Protein AF-A0A950XC77-F1 (afdb_monomer)

Foldseek 3Di:
DVVVVVVVVLVVCLVVVPALQPPQQCCCCVVVVDDSVVSNVVSVVSVVVSVVVCVVVCVVVVVDDVVVVVVCCVCVVVVVVVVVVVLVVQVVPDPVSNVVVVVVVVVVVVVVVVVVVPPPDDDDDDPDPPPPD

Radius of gyration: 19.89 Å; Cα contacts (8 Å, |Δi|>4): 44; chains: 1; bounding box: 35×47×66 Å

Mean predicted aligned error: 11.1 Å

Structure (mmCIF, N/CA/C/O backbone):
data_AF-A0A950XC77-F1
#
_entry.id   AF-A0A950XC77-F1
#
loop_
_atom_site.group_PDB
_atom_site.id
_atom_site.type_symbol
_atom_site.label_atom_id
_atom_site.label_alt_id
_atom_site.label_comp_id
_atom_site.label_asym_id
_atom_site.label_entity_id
_atom_site.label_seq_id
_atom_site.pdbx_PDB_ins_code
_atom_site.Cartn_x
_atom_site.Cartn_y
_atom_site.Cartn_z
_atom_site.occupancy
_atom_site.B_iso_or_equiv
_atom_site.auth_seq_id
_atom_site.auth_comp_id
_atom_site.auth_asym_id
_atom_site.auth_atom_id
_atom_site.pdbx_PDB_model_num
ATOM 1 N N . MET A 1 1 ? 4.341 -30.311 -2.757 1.00 67.75 1 MET A N 1
ATOM 2 C CA . MET A 1 1 ? 3.051 -29.835 -3.313 1.00 67.75 1 MET A CA 1
ATOM 3 C C . MET A 1 1 ? 2.793 -28.363 -3.003 1.00 67.75 1 MET A C 1
ATOM 5 O O . MET A 1 1 ? 2.366 -27.637 -3.888 1.00 67.75 1 MET A O 1
ATOM 9 N N . GLU A 1 2 ? 3.107 -27.900 -1.793 1.00 75.00 2 GLU A N 1
ATOM 10 C CA . GLU A 1 2 ? 2.819 -26.531 -1.329 1.00 75.00 2 GLU A CA 1
ATOM 11 C C . GLU A 1 2 ? 3.502 -25.423 -2.147 1.00 75.00 2 GLU A C 1
ATOM 13 O O . GLU A 1 2 ? 2.882 -24.408 -2.449 1.00 75.00 2 GLU A O 1
ATOM 18 N N . VAL A 1 3 ? 4.740 -25.652 -2.602 1.00 80.19 3 VAL A N 1
ATOM 19 C CA . VAL A 1 3 ? 5.482 -24.702 -3.455 1.00 80.19 3 VAL A CA 1
ATOM 20 C C . VAL A 1 3 ? 4.787 -24.479 -4.804 1.00 80.19 3 VAL A C 1
ATOM 22 O O . VAL A 1 3 ? 4.748 -23.356 -5.300 1.00 80.19 3 VAL A O 1
ATOM 25 N N . LEU A 1 4 ? 4.189 -25.526 -5.382 1.00 84.56 4 LEU A N 1
ATOM 26 C CA . LEU A 1 4 ? 3.485 -25.440 -6.665 1.00 84.56 4 LEU A CA 1
ATOM 27 C C . LEU A 1 4 ? 2.175 -24.649 -6.527 1.00 84.56 4 LEU A C 1
ATOM 29 O O . LEU A 1 4 ? 1.848 -23.831 -7.385 1.00 84.56 4 LEU A O 1
ATOM 33 N N . LEU A 1 5 ? 1.462 -24.852 -5.415 1.00 77.88 5 LEU A N 1
ATOM 34 C CA . LEU A 1 5 ? 0.248 -24.105 -5.088 1.00 77.88 5 LEU A CA 1
ATOM 35 C C . LEU A 1 5 ? 0.568 -22.625 -4.832 1.00 77.88 5 LEU A C 1
ATOM 37 O O . LEU A 1 5 ? -0.083 -21.741 -5.387 1.00 77.88 5 LEU A O 1
ATOM 41 N N . GLY A 1 6 ? 1.619 -22.355 -4.050 1.00 75.50 6 GLY A N 1
ATOM 42 C CA . GLY A 1 6 ? 2.107 -21.002 -3.786 1.00 75.50 6 GLY A CA 1
ATOM 43 C C . GLY A 1 6 ? 2.536 -20.278 -5.063 1.00 75.50 6 GLY A C 1
ATOM 44 O O . GLY A 1 6 ? 2.223 -19.101 -5.238 1.00 75.50 6 GLY A O 1
ATOM 45 N N . PHE A 1 7 ? 3.167 -20.994 -5.996 1.00 80.50 7 PHE A N 1
ATOM 46 C CA . PHE A 1 7 ? 3.520 -20.465 -7.310 1.00 80.50 7 PHE A CA 1
ATOM 47 C C . PHE A 1 7 ? 2.282 -20.123 -8.152 1.00 80.50 7 PHE A C 1
ATOM 49 O O . PHE A 1 7 ? 2.191 -19.016 -8.678 1.00 80.50 7 PHE A O 1
ATOM 56 N N . ALA A 1 8 ? 1.296 -21.022 -8.239 1.00 78.06 8 ALA A N 1
ATOM 57 C CA . ALA A 1 8 ? 0.068 -20.784 -9.003 1.00 78.06 8 ALA A CA 1
ATOM 58 C C . ALA A 1 8 ? -0.718 -19.568 -8.479 1.00 78.06 8 ALA A C 1
ATOM 60 O O . ALA A 1 8 ? -1.176 -18.726 -9.255 1.00 78.06 8 ALA A O 1
ATOM 61 N N . ILE A 1 9 ? -0.810 -19.433 -7.155 1.00 72.25 9 ILE A N 1
ATOM 62 C CA . ILE A 1 9 ? -1.450 -18.294 -6.492 1.00 72.25 9 ILE A CA 1
ATOM 63 C C . ILE A 1 9 ? -0.667 -16.999 -6.757 1.00 72.25 9 ILE A C 1
ATOM 65 O O . ILE A 1 9 ? -1.261 -15.977 -7.104 1.00 72.25 9 ILE A O 1
ATOM 69 N N . ALA A 1 10 ? 0.665 -17.034 -6.654 1.00 73.19 10 ALA A N 1
ATOM 70 C CA . ALA A 1 10 ? 1.516 -15.881 -6.941 1.00 73.19 10 ALA A CA 1
ATOM 71 C C . ALA A 1 10 ? 1.368 -15.402 -8.393 1.00 73.19 10 ALA A C 1
ATOM 73 O O . ALA A 1 10 ? 1.271 -14.196 -8.636 1.00 73.19 10 ALA A O 1
ATOM 74 N N . VAL A 1 11 ? 1.294 -16.328 -9.352 1.00 77.75 11 VAL A N 1
ATOM 75 C CA . VAL A 1 11 ? 1.056 -16.014 -10.766 1.00 77.75 11 VAL A CA 1
ATOM 76 C C . VAL A 1 11 ? -0.324 -15.386 -10.957 1.00 77.75 11 VAL A C 1
ATOM 78 O O . VAL A 1 11 ? -0.416 -14.338 -11.588 1.00 77.75 11 VAL A O 1
ATOM 81 N N . ALA A 1 12 ? -1.379 -15.948 -10.362 1.00 75.31 12 ALA A N 1
ATOM 82 C CA . ALA A 1 12 ? -2.737 -15.409 -10.473 1.00 75.31 12 ALA A CA 1
ATOM 83 C C . ALA A 1 12 ? -2.857 -13.975 -9.916 1.00 75.31 12 ALA A C 1
ATOM 85 O O . ALA A 1 12 ? -3.449 -13.094 -10.545 1.00 75.31 12 ALA A O 1
ATOM 86 N N . ILE A 1 13 ? -2.239 -13.702 -8.764 1.00 71.06 13 ILE A N 1
ATOM 87 C CA . ILE A 1 13 ? -2.216 -12.361 -8.156 1.00 71.06 13 ILE A CA 1
ATOM 88 C C . ILE A 1 13 ? -1.394 -11.382 -9.010 1.00 71.06 13 ILE A C 1
ATOM 90 O O . ILE A 1 13 ? -1.777 -10.224 -9.185 1.00 71.06 13 ILE A O 1
ATOM 94 N N . SER A 1 14 ? -0.274 -11.843 -9.572 1.00 69.06 14 SER A N 1
ATOM 95 C CA . SER A 1 14 ? 0.587 -11.019 -10.429 1.00 69.06 14 SER A CA 1
ATOM 96 C C . SER A 1 14 ? -0.099 -10.663 -11.748 1.00 69.06 14 SER A C 1
ATOM 98 O O . SER A 1 14 ? -0.019 -9.518 -12.186 1.00 69.06 14 SER A O 1
ATOM 100 N N . LEU A 1 15 ? -0.815 -11.615 -12.353 1.00 72.81 15 LEU A N 1
ATOM 101 C CA . LEU A 1 15 ? -1.512 -11.425 -13.625 1.00 72.81 15 LEU A CA 1
ATOM 102 C C . LEU A 1 15 ? -2.729 -10.501 -13.495 1.00 72.81 15 LEU A C 1
ATOM 104 O O . LEU A 1 15 ? -3.004 -9.709 -14.390 1.00 72.81 15 LEU A O 1
ATOM 108 N N . THR A 1 16 ? -3.458 -10.593 -12.379 1.00 74.50 16 THR A N 1
ATOM 109 C CA . THR A 1 16 ? -4.636 -9.748 -12.133 1.00 74.50 16 THR A CA 1
ATOM 110 C C . THR A 1 16 ? -4.255 -8.301 -11.844 1.00 74.50 16 THR A C 1
ATOM 112 O O . THR A 1 16 ? -5.047 -7.401 -12.103 1.00 74.50 16 THR A O 1
ATOM 115 N N . GLY A 1 17 ? -3.071 -8.042 -11.278 1.00 64.06 17 GLY A N 1
ATOM 116 C CA . GLY A 1 17 ? -2.645 -6.693 -10.888 1.00 64.06 17 GLY A CA 1
ATOM 117 C C . GLY A 1 17 ? -3.502 -6.062 -9.775 1.00 64.06 17 GLY A C 1
ATOM 118 O O . GLY A 1 17 ? -3.153 -4.999 -9.252 1.00 64.06 17 GLY A O 1
ATOM 119 N N . VAL A 1 18 ? -4.583 -6.732 -9.355 1.00 64.25 18 VAL A N 1
ATOM 120 C CA . VAL A 1 18 ? -5.497 -6.356 -8.274 1.00 64.25 18 VAL A CA 1
ATOM 121 C C . VAL A 1 18 ? -4.882 -6.799 -6.944 1.00 64.25 18 VAL A C 1
ATOM 123 O O . VAL A 1 18 ? -5.301 -7.746 -6.291 1.00 64.25 18 VAL A O 1
ATOM 126 N N . GLY A 1 19 ? -3.839 -6.070 -6.554 1.00 61.72 19 GLY A N 1
ATOM 127 C CA . GLY A 1 19 ? -3.518 -5.820 -5.156 1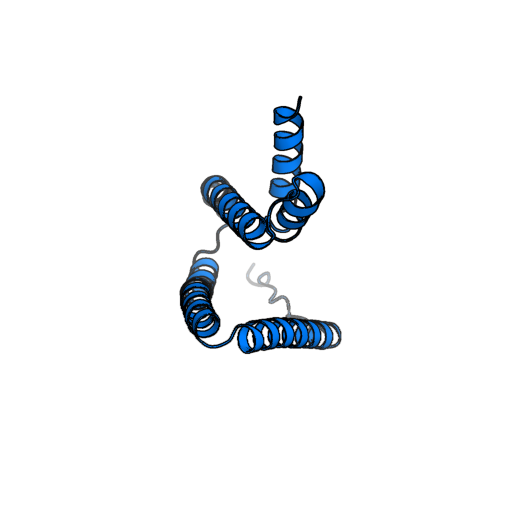.00 61.72 19 GLY A CA 1
ATOM 128 C C . GLY A 1 19 ? -2.928 -6.986 -4.368 1.00 61.72 19 GLY A C 1
ATOM 129 O O . GLY A 1 19 ? -3.630 -7.712 -3.666 1.00 61.72 19 GLY A O 1
ATOM 130 N N . ALA A 1 20 ? -1.598 -6.977 -4.283 1.00 61.47 20 ALA A N 1
ATOM 131 C CA . ALA A 1 20 ? -0.833 -7.672 -3.252 1.00 61.47 20 ALA A CA 1
ATOM 132 C C . ALA A 1 20 ? -1.282 -7.363 -1.805 1.00 61.47 20 ALA A C 1
ATOM 134 O O . ALA A 1 20 ? -0.830 -8.032 -0.899 1.00 61.47 20 ALA A O 1
ATOM 135 N N . GLY A 1 21 ? -2.144 -6.365 -1.565 1.00 65.19 21 GLY A N 1
ATOM 136 C CA . GLY A 1 21 ? -2.721 -6.072 -0.247 1.00 65.19 21 GLY A CA 1
ATOM 137 C C . GLY A 1 21 ? -4.189 -6.485 -0.077 1.00 65.19 21 GLY A C 1
ATOM 138 O O . GLY A 1 21 ? -4.605 -6.736 1.047 1.00 65.19 21 GLY A O 1
ATOM 139 N N . SER A 1 22 ? -4.982 -6.582 -1.149 1.00 70.56 22 SER A N 1
ATOM 140 C CA . SER A 1 22 ? -6.415 -6.914 -1.062 1.00 70.56 22 SER A CA 1
ATOM 141 C C . SER A 1 22 ? -6.685 -8.412 -1.148 1.00 70.56 22 SER A C 1
ATOM 143 O O . SER A 1 22 ? -7.599 -8.888 -0.491 1.00 70.56 22 SER A O 1
ATOM 145 N N . MET A 1 23 ? -5.898 -9.147 -1.942 1.00 72.19 23 MET A N 1
ATOM 146 C CA . MET A 1 23 ? -6.042 -10.600 -2.115 1.00 72.19 23 MET A CA 1
ATOM 147 C C . MET A 1 23 ? -5.047 -11.382 -1.248 1.00 72.19 23 MET A C 1
ATOM 149 O O . MET A 1 23 ? -5.422 -12.347 -0.588 1.00 72.19 23 MET A O 1
ATOM 153 N N . THR A 1 24 ? -3.784 -10.948 -1.180 1.00 74.88 24 THR A N 1
ATOM 154 C CA . THR A 1 24 ? -2.734 -11.678 -0.442 1.00 74.88 24 THR A CA 1
ATOM 155 C C . THR A 1 24 ? -2.900 -11.583 1.077 1.00 74.88 24 THR A C 1
ATOM 157 O O . THR A 1 24 ? -2.646 -12.554 1.782 1.00 74.88 24 THR A O 1
ATOM 160 N N . THR A 1 25 ? -3.364 -10.442 1.596 1.00 78.81 25 THR A N 1
ATOM 161 C CA . THR A 1 25 ? -3.598 -10.244 3.036 1.00 78.81 25 THR A CA 1
ATOM 162 C C . THR A 1 25 ? -4.660 -11.191 3.609 1.00 78.81 25 THR A C 1
ATOM 164 O O . THR A 1 25 ? -4.345 -11.878 4.580 1.00 78.81 25 THR A O 1
ATOM 167 N N . PRO A 1 26 ? -5.889 -11.293 3.055 1.00 75.38 26 PRO A N 1
ATOM 168 C CA . PRO A 1 26 ? -6.865 -12.252 3.567 1.00 75.38 26 PRO A CA 1
ATOM 169 C C . PRO A 1 26 ? -6.395 -13.691 3.371 1.00 75.38 26 PRO A C 1
ATOM 171 O O . PRO A 1 26 ? -6.664 -14.514 4.232 1.00 75.38 26 PRO A O 1
ATOM 174 N N . LEU A 1 27 ? -5.631 -13.993 2.316 1.00 76.44 27 LEU A N 1
ATOM 175 C CA . LEU A 1 27 ? -5.048 -15.321 2.147 1.00 76.44 27 LEU A CA 1
ATOM 176 C C . LEU A 1 27 ? -4.083 -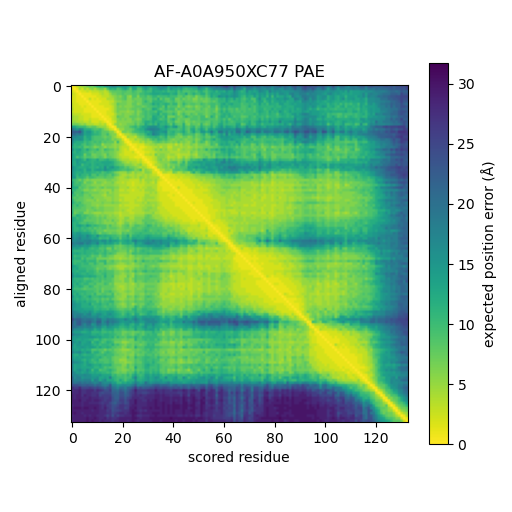15.669 3.296 1.00 76.44 27 LEU A C 1
ATOM 178 O O . LEU A 1 27 ? -4.200 -16.733 3.888 1.00 76.44 27 LEU A O 1
ATOM 182 N N . LEU A 1 28 ? -3.174 -14.761 3.663 1.00 73.38 28 LEU A N 1
ATOM 183 C CA . LEU A 1 28 ? -2.231 -14.960 4.773 1.00 73.38 28 LEU A CA 1
ATOM 184 C C . LEU A 1 28 ? -2.928 -15.043 6.139 1.00 73.38 28 LEU A C 1
ATOM 186 O O . LEU A 1 28 ? -2.540 -15.853 6.976 1.00 73.38 28 LEU A O 1
ATOM 190 N N . ILE A 1 29 ? -3.955 -14.225 6.370 1.00 78.00 29 ILE A N 1
ATOM 191 C CA . ILE A 1 29 ? -4.691 -14.227 7.641 1.00 78.00 29 ILE A CA 1
ATOM 192 C C . ILE A 1 29 ? -5.564 -15.483 7.759 1.00 78.00 29 ILE A C 1
ATOM 194 O O . ILE A 1 29 ? -5.538 -16.145 8.792 1.00 78.00 29 ILE A O 1
ATOM 198 N N . LEU A 1 30 ? -6.319 -15.828 6.710 1.00 74.56 30 LEU A N 1
ATOM 199 C CA . LEU A 1 30 ? -7.300 -16.917 6.743 1.00 74.56 30 LEU A CA 1
ATOM 200 C C . LEU A 1 30 ? -6.665 -18.304 6.585 1.00 74.56 30 LEU A C 1
ATOM 202 O O . LEU A 1 30 ? -7.154 -19.241 7.206 1.00 74.56 30 LEU A O 1
ATOM 206 N N . LEU A 1 31 ? -5.603 -18.457 5.779 1.00 67.69 31 LEU A N 1
ATOM 207 C CA . LEU A 1 31 ? -4.955 -19.763 5.579 1.00 67.69 31 LEU A CA 1
ATOM 208 C C . LEU A 1 31 ? -3.797 -20.016 6.549 1.00 67.69 31 LEU A C 1
ATOM 210 O O . LEU A 1 31 ? -3.600 -21.161 6.940 1.00 67.69 31 LEU A O 1
ATOM 214 N N . LEU A 1 32 ? -3.012 -18.992 6.915 1.00 66.25 32 LEU A N 1
AT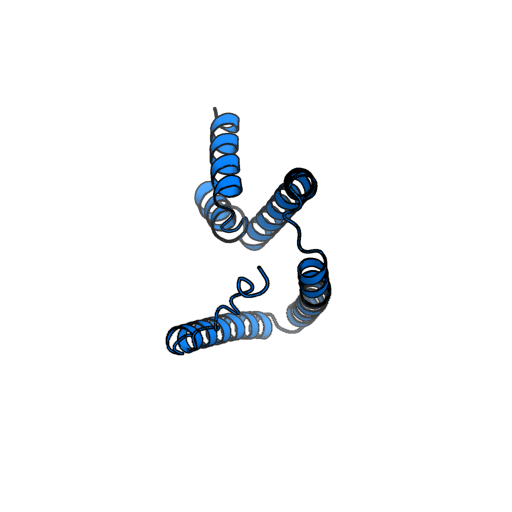OM 215 C CA . LEU A 1 32 ? -1.816 -19.176 7.754 1.00 66.25 32 LEU A CA 1
ATOM 216 C C . LEU A 1 32 ? -1.999 -18.709 9.210 1.00 66.25 32 LEU A C 1
ATOM 218 O O . LEU A 1 32 ? -1.093 -18.906 10.016 1.00 66.25 32 LEU A O 1
ATOM 222 N N . GLY A 1 33 ? -3.131 -18.092 9.572 1.00 70.81 33 GLY A N 1
ATOM 223 C CA . GLY A 1 33 ? -3.412 -17.676 10.956 1.00 70.81 33 GLY A CA 1
ATOM 224 C C . GLY A 1 33 ? -2.442 -16.625 11.515 1.00 70.81 33 GLY A C 1
ATOM 225 O O . GLY A 1 33 ? -2.313 -16.469 12.728 1.00 70.81 33 GLY A O 1
ATOM 226 N N . VAL A 1 34 ? -1.723 -15.916 10.642 1.00 73.94 34 VAL A N 1
ATOM 227 C CA . VAL A 1 34 ? -0.694 -14.940 11.024 1.00 73.94 34 VAL A CA 1
ATOM 228 C C . VAL A 1 34 ? -1.348 -13.649 11.517 1.00 73.94 34 VAL A C 1
ATOM 230 O O . VAL A 1 34 ? -2.388 -13.231 11.005 1.00 73.94 34 VAL A O 1
ATOM 233 N N . SER A 1 35 ? -0.714 -12.973 12.485 1.00 80.81 35 SER A N 1
ATOM 234 C CA . SER A 1 35 ? -1.214 -11.692 12.996 1.00 80.81 35 SER A CA 1
ATOM 235 C C . SER A 1 35 ? -1.456 -10.685 11.849 1.00 80.81 35 SER A C 1
ATOM 237 O O . SER A 1 35 ? -0.609 -10.571 10.952 1.00 80.81 35 SER A O 1
ATOM 239 N N . PRO A 1 36 ? -2.567 -9.918 11.857 1.00 77.12 36 PRO A N 1
ATOM 240 C CA . PRO A 1 36 ? -2.912 -9.016 10.755 1.00 77.12 36 PRO A CA 1
ATOM 241 C C . PRO A 1 36 ? -1.824 -7.987 10.435 1.00 77.12 36 PRO A C 1
ATOM 243 O O . PRO A 1 36 ? -1.597 -7.661 9.272 1.00 77.12 36 PRO A O 1
ATOM 246 N N . ALA A 1 37 ? -1.114 -7.505 11.459 1.00 78.50 37 ALA A N 1
ATOM 247 C CA . ALA A 1 37 ? -0.027 -6.547 11.287 1.00 78.50 37 ALA A CA 1
ATOM 248 C C . ALA A 1 37 ? 1.143 -7.148 10.489 1.00 78.50 37 ALA A C 1
ATOM 250 O O . ALA A 1 37 ? 1.640 -6.524 9.551 1.00 78.50 37 ALA A O 1
ATOM 251 N N . THR A 1 38 ? 1.553 -8.375 10.821 1.00 82.00 38 THR A N 1
ATOM 252 C CA . THR A 1 38 ? 2.618 -9.081 10.098 1.00 82.00 38 THR A CA 1
ATOM 253 C C . THR A 1 38 ? 2.161 -9.469 8.69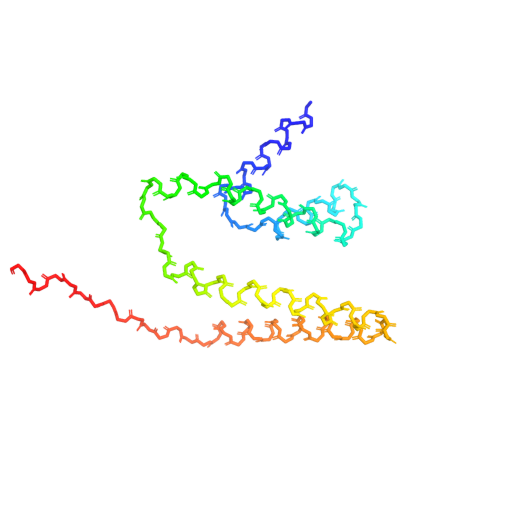3 1.00 82.00 38 THR A C 1
ATOM 255 O O . THR A 1 38 ? 2.900 -9.258 7.735 1.00 82.00 38 THR A O 1
ATOM 258 N N . ALA A 1 39 ? 0.926 -9.960 8.550 1.00 83.81 39 ALA A N 1
ATOM 259 C CA . ALA A 1 39 ? 0.373 -10.383 7.267 1.00 83.81 39 ALA A CA 1
ATOM 260 C C . ALA A 1 39 ? 0.341 -9.238 6.241 1.00 83.81 39 ALA A C 1
ATOM 262 O O . ALA A 1 39 ? 0.825 -9.406 5.122 1.00 83.81 39 ALA A O 1
ATOM 263 N N . VAL A 1 40 ? -0.159 -8.057 6.629 1.00 83.75 40 VAL A N 1
ATOM 264 C CA . VAL A 1 40 ? -0.185 -6.870 5.757 1.00 83.75 40 VAL A CA 1
ATOM 265 C C . VAL A 1 40 ? 1.234 -6.440 5.372 1.00 83.75 40 VAL A C 1
ATOM 267 O O . VAL A 1 40 ? 1.489 -6.154 4.203 1.00 83.75 40 VAL A O 1
ATOM 270 N N . GLY A 1 41 ? 2.172 -6.429 6.325 1.00 83.94 41 GLY A N 1
ATOM 271 C CA . GLY A 1 41 ? 3.568 -6.071 6.062 1.00 83.94 41 GLY A CA 1
ATOM 272 C C . GLY A 1 41 ? 4.225 -6.989 5.029 1.00 83.94 41 GLY A C 1
ATOM 273 O O . GLY A 1 41 ? 4.789 -6.515 4.042 1.00 83.94 41 GLY A O 1
ATOM 274 N N . THR A 1 42 ? 4.093 -8.305 5.200 1.00 84.62 42 THR A N 1
ATOM 275 C CA . THR A 1 42 ? 4.632 -9.298 4.259 1.00 84.62 42 THR A CA 1
ATOM 276 C C . THR A 1 42 ? 3.994 -9.174 2.877 1.00 84.62 42 THR A C 1
ATOM 278 O O . THR A 1 42 ? 4.696 -9.201 1.865 1.00 84.62 42 THR A O 1
ATOM 281 N N . ALA A 1 43 ? 2.676 -8.986 2.825 1.00 82.81 43 ALA A N 1
ATOM 282 C CA . ALA A 1 43 ? 1.917 -8.842 1.590 1.00 82.81 43 ALA A CA 1
ATOM 283 C C . ALA A 1 43 ? 2.360 -7.607 0.777 1.00 82.81 43 ALA A C 1
ATOM 285 O O . ALA A 1 43 ? 2.558 -7.684 -0.441 1.00 82.81 43 ALA A O 1
ATOM 286 N N . LEU A 1 44 ? 2.607 -6.481 1.456 1.00 84.56 44 LEU A N 1
ATOM 287 C CA . LEU A 1 44 ? 3.129 -5.259 0.840 1.00 84.56 44 LEU A CA 1
ATOM 288 C C . LEU A 1 44 ? 4.560 -5.432 0.321 1.00 84.56 44 LEU A C 1
ATOM 290 O O . LEU A 1 44 ? 4.830 -5.051 -0.819 1.00 84.56 44 LEU A O 1
ATOM 294 N N . THR A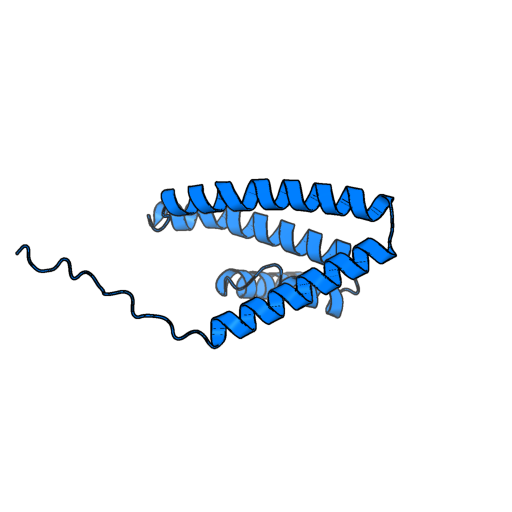 1 45 ? 5.455 -6.038 1.106 1.00 86.69 45 THR A N 1
ATOM 295 C CA . THR A 1 45 ? 6.843 -6.301 0.687 1.00 86.69 45 THR A CA 1
ATOM 296 C C . THR A 1 45 ? 6.889 -7.215 -0.532 1.00 86.69 45 THR A C 1
ATOM 298 O O . THR A 1 45 ? 7.542 -6.892 -1.524 1.00 86.69 45 THR A O 1
ATOM 301 N N . PHE A 1 46 ? 6.133 -8.315 -0.511 1.00 82.75 46 PHE A N 1
ATOM 302 C CA . PHE A 1 46 ? 6.005 -9.209 -1.659 1.00 82.75 46 PHE A CA 1
ATOM 303 C C . PHE A 1 46 ? 5.482 -8.458 -2.892 1.00 82.75 46 PHE A C 1
ATOM 305 O O . PHE A 1 46 ? 6.064 -8.523 -3.975 1.00 82.75 46 PHE A O 1
ATOM 312 N N . GLY A 1 47 ? 4.426 -7.662 -2.714 1.00 82.69 47 GLY A N 1
ATOM 313 C CA . GLY A 1 47 ? 3.860 -6.837 -3.774 1.00 82.69 47 GLY A CA 1
ATOM 314 C C . GLY A 1 47 ? 4.821 -5.802 -4.352 1.00 82.69 47 GLY A C 1
ATOM 315 O O . GLY A 1 47 ? 4.717 -5.486 -5.538 1.00 82.69 47 GLY A O 1
ATOM 316 N N . ALA A 1 48 ? 5.724 -5.258 -3.537 1.00 86.38 48 ALA A N 1
ATOM 317 C CA . ALA A 1 48 ? 6.764 -4.340 -3.980 1.00 86.38 48 ALA A CA 1
ATOM 318 C C . ALA A 1 48 ? 7.812 -5.069 -4.830 1.00 86.38 48 ALA A C 1
ATOM 320 O O . ALA A 1 48 ? 8.120 -4.607 -5.927 1.00 86.38 48 ALA A O 1
ATOM 321 N N . ILE A 1 49 ? 8.280 -6.239 -4.382 1.00 87.25 49 ILE A N 1
ATOM 322 C CA . ILE A 1 49 ? 9.243 -7.069 -5.123 1.00 87.25 49 ILE A CA 1
ATOM 323 C C . ILE A 1 49 ? 8.687 -7.441 -6.500 1.00 87.25 49 ILE A C 1
ATOM 325 O O . ILE A 1 49 ? 9.348 -7.209 -7.511 1.00 87.25 49 ILE A O 1
ATOM 329 N N . VAL A 1 50 ? 7.447 -7.940 -6.562 1.00 83.31 50 VAL A N 1
ATOM 330 C CA . VAL A 1 50 ? 6.793 -8.310 -7.829 1.00 83.31 50 VAL A CA 1
ATOM 331 C C . VAL A 1 50 ? 6.679 -7.109 -8.767 1.00 83.31 50 VAL A C 1
ATOM 333 O O . VAL A 1 50 ? 6.961 -7.224 -9.961 1.00 83.31 50 VAL A O 1
ATOM 336 N N . LYS A 1 51 ? 6.309 -5.932 -8.241 1.00 85.00 51 LYS A N 1
ATOM 337 C CA . LYS A 1 51 ? 6.233 -4.702 -9.042 1.00 85.00 51 LYS A CA 1
ATOM 338 C C . LYS A 1 51 ? 7.596 -4.320 -9.605 1.00 85.00 51 LYS A C 1
ATOM 340 O O . LYS A 1 51 ? 7.678 -4.090 -10.805 1.00 85.00 51 LYS A O 1
ATOM 345 N N . VAL A 1 52 ? 8.644 -4.297 -8.778 1.00 87.25 52 VAL A N 1
ATOM 346 C CA . VAL A 1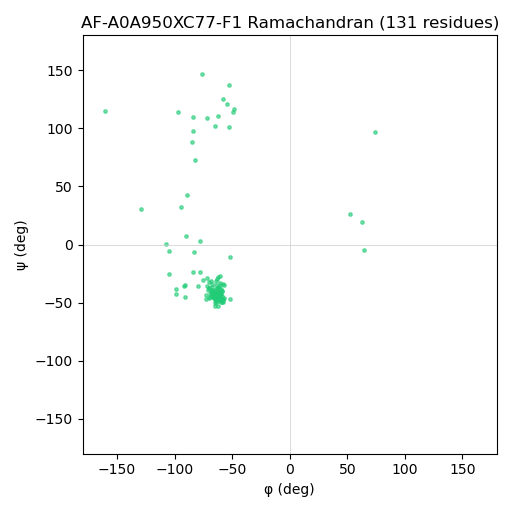 52 ? 10.016 -3.963 -9.202 1.00 87.25 52 VAL A CA 1
ATOM 347 C C . VAL A 1 52 ? 10.513 -4.943 -10.262 1.00 87.25 52 VAL A C 1
ATOM 349 O O . VAL A 1 52 ? 11.002 -4.505 -11.299 1.00 87.25 52 VAL A O 1
ATOM 352 N N . ALA A 1 53 ? 10.308 -6.247 -10.062 1.00 86.56 53 ALA A N 1
ATOM 353 C CA . ALA A 1 53 ? 10.670 -7.279 -11.034 1.00 86.56 53 ALA A CA 1
ATOM 354 C C . ALA A 1 53 ? 9.915 -7.137 -12.368 1.00 86.56 53 ALA A C 1
ATOM 356 O O . ALA A 1 53 ? 10.433 -7.512 -13.417 1.00 86.56 53 ALA A O 1
ATOM 357 N N . SER A 1 54 ? 8.709 -6.564 -12.344 1.00 81.25 54 SER A N 1
ATOM 358 C CA . SER A 1 54 ? 7.890 -6.354 -13.541 1.00 81.25 54 SER A CA 1
ATOM 359 C C . SER A 1 54 ? 8.251 -5.077 -14.312 1.00 81.25 54 SER A C 1
ATOM 361 O O . SER A 1 54 ? 8.008 -5.012 -15.517 1.00 81.25 54 SER A O 1
ATOM 363 N N . VAL A 1 55 ? 8.853 -4.064 -13.669 1.00 84.62 55 VAL A N 1
ATOM 364 C CA . VAL A 1 55 ? 9.211 -2.780 -14.314 1.00 84.62 55 VAL A CA 1
ATOM 365 C C . VAL A 1 55 ? 10.028 -2.955 -15.605 1.00 84.62 55 VAL A C 1
ATOM 367 O O . VAL A 1 55 ? 9.649 -2.333 -16.599 1.00 84.62 55 VAL A O 1
ATOM 370 N N . PRO A 1 56 ? 11.090 -3.788 -15.667 1.00 83.56 56 PRO A N 1
ATOM 371 C CA . PRO A 1 56 ? 11.896 -3.952 -16.878 1.00 83.56 56 PRO A CA 1
ATOM 372 C C . PRO A 1 56 ? 11.074 -4.429 -18.079 1.00 83.56 56 PRO A C 1
ATOM 374 O O . PRO A 1 56 ? 11.231 -3.910 -19.183 1.00 83.56 56 PRO A O 1
ATOM 377 N N . LEU A 1 57 ? 10.139 -5.361 -17.856 1.00 83.38 57 LEU A N 1
ATOM 378 C CA . LEU A 1 57 ? 9.263 -5.890 -18.901 1.00 83.38 57 LEU A CA 1
ATOM 379 C C . LEU A 1 57 ? 8.367 -4.792 -19.499 1.00 83.38 57 LEU A C 1
ATOM 381 O O . LEU A 1 57 ? 8.201 -4.719 -20.718 1.00 83.38 57 LEU A O 1
ATOM 385 N N . TYR A 1 58 ? 7.823 -3.908 -18.659 1.00 80.12 58 TYR A N 1
ATOM 386 C CA . TYR A 1 58 ? 7.015 -2.769 -19.111 1.00 80.12 58 TYR A CA 1
ATOM 387 C C . TYR A 1 58 ? 7.861 -1.638 -19.714 1.00 80.12 58 TYR A C 1
ATOM 389 O O . TYR A 1 58 ? 7.397 -0.939 -20.621 1.00 80.12 58 TYR A O 1
ATOM 397 N N . ALA A 1 59 ? 9.103 -1.471 -19.249 1.00 80.19 59 ALA A N 1
ATOM 398 C CA . ALA A 1 59 ? 10.036 -0.459 -19.738 1.00 80.19 59 ALA A CA 1
ATOM 399 C C . ALA A 1 59 ? 10.459 -0.744 -21.183 1.00 80.19 59 ALA A C 1
ATOM 401 O O . ALA A 1 59 ? 10.396 0.150 -22.027 1.00 80.19 59 ALA A O 1
ATOM 402 N N . VAL A 1 60 ? 10.792 -2.002 -21.493 1.00 79.56 60 VAL A N 1
ATOM 403 C CA . VAL A 1 60 ? 11.138 -2.443 -22.857 1.00 79.56 60 VAL A CA 1
ATOM 404 C C . VAL A 1 60 ? 9.971 -2.224 -23.826 1.00 79.56 60 VAL A C 1
ATOM 406 O O . VAL A 1 60 ? 10.179 -1.823 -24.968 1.00 79.56 60 VAL A O 1
ATOM 409 N N . ARG A 1 61 ? 8.727 -2.391 -23.362 1.00 81.56 61 ARG A N 1
ATOM 410 C CA . ARG A 1 61 ? 7.512 -2.154 -24.162 1.00 81.56 61 ARG A CA 1
ATOM 411 C C . ARG A 1 61 ? 7.133 -0.669 -24.309 1.00 81.56 61 ARG A C 1
ATOM 413 O O . ARG A 1 61 ? 6.097 -0.379 -24.898 1.00 81.56 61 ARG A O 1
ATOM 420 N N . ARG A 1 62 ? 7.930 0.273 -23.775 1.00 79.12 62 ARG A N 1
ATOM 421 C CA . ARG A 1 62 ? 7.667 1.732 -23.760 1.00 79.12 62 ARG A CA 1
ATOM 422 C C . ARG A 1 62 ? 6.287 2.126 -23.203 1.00 79.12 62 ARG A C 1
ATOM 424 O O . ARG A 1 62 ? 5.771 3.194 -23.517 1.00 79.12 62 ARG A O 1
ATOM 431 N N . GLN A 1 63 ? 5.696 1.303 -22.335 1.00 76.06 63 GLN A N 1
ATOM 432 C CA . GLN A 1 63 ? 4.368 1.562 -21.754 1.00 76.06 63 GLN A CA 1
ATOM 433 C C . GLN A 1 63 ? 4.417 2.370 -20.445 1.00 76.06 63 GLN A C 1
ATOM 435 O O . GLN A 1 63 ? 3.395 2.556 -19.787 1.00 76.06 63 GLN A O 1
ATOM 440 N N . ILE A 1 64 ? 5.593 2.867 -20.050 1.00 80.62 64 ILE A N 1
ATOM 441 C CA . ILE A 1 64 ? 5.780 3.603 -18.797 1.00 80.62 64 ILE A CA 1
ATOM 442 C C . ILE A 1 64 ? 5.725 5.108 -19.060 1.00 80.62 64 ILE A C 1
ATOM 444 O O . ILE A 1 64 ? 6.622 5.685 -19.672 1.00 80.62 64 ILE A O 1
ATOM 448 N N . ASN A 1 65 ? 4.699 5.771 -18.526 1.00 86.81 65 ASN A N 1
ATOM 449 C CA . ASN A 1 65 ? 4.656 7.228 -18.478 1.00 86.81 65 ASN A CA 1
ATOM 450 C C . ASN A 1 65 ? 5.419 7.736 -17.243 1.00 86.81 65 ASN A C 1
ATOM 452 O O . ASN A 1 65 ? 4.877 7.796 -16.136 1.00 86.81 65 ASN A O 1
ATOM 456 N N . LEU A 1 66 ? 6.677 8.132 -17.450 1.00 85.50 66 LEU A N 1
ATOM 457 C CA . LEU A 1 66 ? 7.567 8.620 -16.390 1.00 85.50 66 LEU A CA 1
ATOM 458 C C . LEU A 1 66 ? 7.040 9.882 -15.688 1.00 85.50 66 LEU A C 1
ATOM 460 O O . LEU A 1 66 ? 7.314 10.085 -14.509 1.00 85.50 66 LEU A O 1
ATOM 464 N N . ARG A 1 67 ? 6.228 10.702 -16.368 1.00 87.94 67 ARG A N 1
ATOM 465 C CA . ARG A 1 67 ? 5.622 11.902 -15.772 1.00 87.94 67 ARG A CA 1
ATOM 466 C C . ARG A 1 67 ? 4.578 11.534 -14.717 1.00 87.94 67 ARG A C 1
ATOM 468 O O . ARG A 1 67 ? 4.582 12.100 -13.630 1.00 87.94 67 ARG A O 1
ATOM 475 N N . ILE A 1 68 ? 3.711 10.566 -15.017 1.00 87.75 68 ILE A N 1
ATOM 476 C CA . ILE A 1 68 ? 2.706 10.063 -14.064 1.00 87.75 68 ILE A CA 1
ATOM 477 C C . ILE A 1 68 ? 3.390 9.327 -12.909 1.00 87.75 68 ILE A C 1
ATOM 479 O O . ILE A 1 68 ? 3.015 9.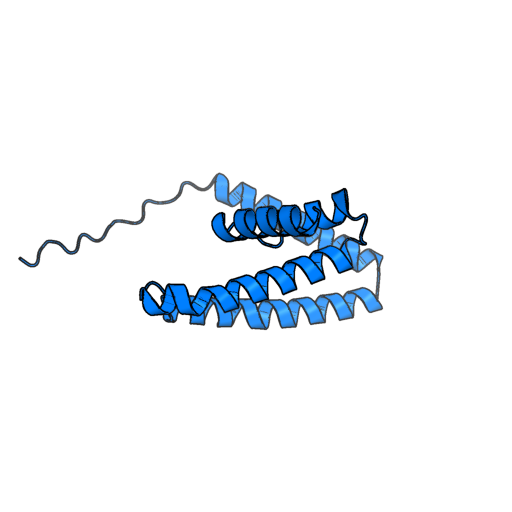529 -11.757 1.00 87.75 68 ILE A O 1
ATOM 483 N N . LEU A 1 69 ? 4.419 8.526 -13.207 1.00 87.81 69 LEU A N 1
ATOM 484 C CA . LEU A 1 69 ? 5.226 7.861 -12.185 1.00 87.81 69 LEU A CA 1
ATOM 485 C C . LEU A 1 69 ? 5.843 8.879 -11.215 1.00 87.81 69 LEU A C 1
ATOM 487 O O . LEU A 1 69 ? 5.735 8.702 -10.006 1.00 87.81 69 LEU A O 1
ATOM 491 N N . GLY A 1 70 ? 6.418 9.967 -11.735 1.00 90.19 70 GLY A N 1
ATOM 492 C CA . GLY A 1 70 ? 6.976 11.050 -10.925 1.00 90.19 70 GLY A CA 1
ATOM 493 C C . GLY A 1 70 ? 5.943 11.684 -9.993 1.00 90.19 70 GLY A C 1
ATOM 494 O O . GLY A 1 70 ? 6.195 11.792 -8.797 1.00 90.19 70 GLY A O 1
ATOM 495 N N . PHE A 1 71 ? 4.752 12.028 -10.497 1.00 92.12 71 PHE A N 1
ATOM 496 C CA . PHE A 1 71 ? 3.673 12.563 -9.655 1.00 92.12 71 PHE A CA 1
ATOM 497 C C . PHE A 1 71 ? 3.199 11.565 -8.589 1.00 92.12 71 PHE A C 1
ATOM 499 O O . PHE A 1 71 ? 2.932 11.957 -7.453 1.00 92.12 71 PHE A O 1
ATOM 506 N N . LEU A 1 72 ? 3.115 10.276 -8.932 1.00 90.38 72 LEU A N 1
ATOM 507 C CA . LEU A 1 72 ? 2.688 9.237 -7.999 1.00 90.38 72 LEU A CA 1
ATOM 508 C C . LEU A 1 72 ? 3.714 9.020 -6.883 1.00 90.38 72 LEU A C 1
ATOM 510 O O . LEU A 1 72 ? 3.330 8.884 -5.726 1.00 90.38 72 LEU A O 1
ATOM 514 N N . LEU A 1 73 ? 5.007 9.026 -7.213 1.00 90.75 73 LEU A N 1
ATOM 515 C CA . LEU A 1 73 ? 6.081 8.934 -6.225 1.00 90.75 73 LEU A CA 1
ATOM 516 C C . LEU A 1 73 ? 6.141 10.193 -5.355 1.00 90.75 73 LEU A C 1
ATOM 518 O O . LEU A 1 73 ? 6.234 10.080 -4.136 1.00 90.75 73 LEU A O 1
ATOM 522 N N . ALA A 1 74 ? 6.013 11.376 -5.959 1.00 93.12 74 ALA A N 1
ATOM 523 C CA . ALA A 1 74 ? 6.049 12.649 -5.247 1.00 93.12 74 ALA A CA 1
ATOM 524 C C . ALA A 1 74 ? 4.900 12.815 -4.240 1.00 93.12 74 ALA A C 1
ATOM 526 O O . ALA A 1 74 ? 5.085 13.482 -3.232 1.00 93.12 74 ALA A O 1
ATOM 527 N N . GLY A 1 75 ? 3.728 12.217 -4.477 1.00 92.56 75 GLY A N 1
ATOM 528 C CA . GLY A 1 75 ? 2.637 12.199 -3.494 1.00 92.56 75 GLY A CA 1
ATOM 529 C C . GLY A 1 75 ? 2.675 10.985 -2.562 1.00 92.56 75 GLY A C 1
ATOM 530 O O . GLY A 1 75 ? 2.514 11.109 -1.350 1.00 92.56 75 GLY A O 1
ATOM 531 N N . GLY A 1 76 ? 2.893 9.796 -3.125 1.00 91.06 76 GLY A N 1
ATOM 532 C CA . GLY A 1 76 ? 2.772 8.526 -2.413 1.00 91.06 76 GLY A CA 1
ATOM 533 C C . GLY A 1 76 ? 3.908 8.264 -1.430 1.00 91.06 76 GLY A C 1
ATOM 534 O O . GLY A 1 76 ? 3.648 7.852 -0.302 1.00 91.06 76 GLY A O 1
ATOM 535 N N . LEU A 1 77 ? 5.155 8.530 -1.826 1.00 92.25 77 LEU A N 1
ATOM 536 C CA . LEU A 1 77 ? 6.326 8.268 -0.989 1.00 92.25 77 LEU A CA 1
ATOM 537 C C . LEU A 1 77 ? 6.341 9.141 0.282 1.00 92.25 77 LEU A C 1
ATOM 539 O O . LEU A 1 77 ? 6.393 8.573 1.375 1.00 92.25 77 LEU A O 1
ATOM 543 N N . PRO A 1 78 ? 6.217 10.485 0.202 1.00 93.81 78 PRO A N 1
ATOM 544 C CA . PRO A 1 78 ? 6.148 11.301 1.412 1.00 93.81 78 PRO A CA 1
ATOM 545 C C . PRO A 1 78 ? 4.860 11.052 2.201 1.00 93.81 78 PRO A C 1
ATOM 547 O O . PRO A 1 78 ? 4.906 11.054 3.427 1.00 93.81 78 PRO A O 1
ATOM 550 N N . GLY A 1 79 ? 3.734 10.767 1.536 1.00 92.44 79 GLY A N 1
ATOM 551 C CA . GLY A 1 79 ? 2.479 10.435 2.212 1.00 92.44 79 GLY A CA 1
ATOM 552 C C . GLY A 1 79 ? 2.595 9.204 3.116 1.00 92.44 79 GLY A C 1
ATOM 553 O O . GLY A 1 79 ? 2.160 9.244 4.266 1.00 92.44 79 GLY A O 1
ATOM 554 N N . VAL A 1 80 ? 3.238 8.132 2.637 1.00 89.94 80 VAL A N 1
ATOM 555 C CA . VAL A 1 80 ? 3.474 6.912 3.429 1.00 89.94 80 VAL A CA 1
ATOM 556 C C . VAL A 1 80 ? 4.425 7.173 4.596 1.00 89.94 80 VAL A C 1
ATOM 558 O O . VAL A 1 80 ? 4.158 6.714 5.705 1.00 89.94 80 VAL A O 1
ATOM 561 N N . ILE A 1 81 ? 5.505 7.929 4.379 1.00 92.31 81 ILE A N 1
ATOM 562 C CA . ILE A 1 81 ? 6.486 8.240 5.432 1.00 92.31 81 ILE A CA 1
ATOM 563 C C . ILE A 1 81 ? 5.843 9.090 6.536 1.00 92.31 81 ILE A C 1
ATOM 565 O O . ILE A 1 81 ? 5.929 8.741 7.714 1.00 92.31 81 ILE A O 1
ATOM 569 N N . ILE A 1 82 ? 5.163 10.180 6.163 1.00 93.12 82 ILE A N 1
ATOM 570 C CA . ILE A 1 82 ? 4.497 11.085 7.109 1.00 93.12 82 ILE A CA 1
ATOM 571 C C . ILE A 1 82 ? 3.382 10.345 7.854 1.00 93.12 82 ILE A C 1
ATOM 573 O O . ILE A 1 82 ? 3.298 10.432 9.078 1.00 93.12 82 ILE A O 1
ATOM 577 N N . GLY A 1 83 ? 2.558 9.577 7.136 1.00 88.44 83 GLY A N 1
ATOM 578 C CA . GLY A 1 83 ? 1.486 8.782 7.731 1.00 88.44 83 GLY A CA 1
ATOM 579 C C . GLY A 1 83 ? 2.013 7.740 8.718 1.00 88.44 83 GLY A C 1
ATOM 580 O O . GLY A 1 83 ? 1.495 7.633 9.828 1.00 88.44 83 GLY A O 1
ATOM 581 N N . GLY A 1 84 ? 3.082 7.022 8.359 1.00 87.50 84 GLY A N 1
ATOM 582 C CA . GLY A 1 84 ? 3.731 6.048 9.237 1.00 87.50 84 GLY A CA 1
ATOM 583 C C . GLY A 1 84 ? 4.285 6.686 10.511 1.00 87.50 84 GLY A C 1
ATOM 584 O O . GLY A 1 84 ? 4.045 6.183 11.608 1.00 87.50 84 GLY A O 1
ATOM 585 N N . TYR A 1 85 ? 4.952 7.836 10.385 1.00 88.31 85 TYR A N 1
ATOM 586 C CA . TYR A 1 85 ? 5.470 8.576 11.536 1.00 88.31 85 TYR A CA 1
ATOM 587 C C . TYR A 1 85 ? 4.353 9.067 12.467 1.00 88.31 85 TYR A C 1
ATOM 589 O O . TYR A 1 85 ? 4.459 8.962 13.691 1.00 88.31 85 TYR A O 1
ATOM 597 N N . LEU A 1 86 ? 3.258 9.574 11.894 1.00 86.19 86 LEU A N 1
ATOM 598 C CA . LEU A 1 86 ? 2.103 10.041 12.655 1.00 86.19 86 LEU A CA 1
ATOM 599 C C . LEU A 1 86 ? 1.416 8.892 13.407 1.00 86.19 86 LEU A C 1
ATOM 601 O O . LEU A 1 86 ? 1.079 9.047 14.581 1.00 86.19 86 LEU A O 1
ATOM 605 N N . LEU A 1 87 ? 1.264 7.727 12.768 1.00 83.00 87 LEU A N 1
ATOM 606 C CA . LEU A 1 87 ? 0.717 6.527 13.407 1.00 83.00 87 LEU A CA 1
ATOM 607 C C . LEU A 1 87 ? 1.592 6.050 14.571 1.00 83.00 87 LEU A C 1
ATOM 609 O O . LEU A 1 87 ? 1.068 5.696 15.626 1.00 83.00 87 LEU A O 1
ATOM 613 N N . ASP A 1 88 ? 2.914 6.069 14.405 1.00 83.06 88 ASP A N 1
ATOM 614 C CA . ASP A 1 88 ? 3.849 5.619 15.438 1.00 83.06 88 ASP A CA 1
ATOM 615 C C . ASP A 1 88 ? 3.899 6.570 16.649 1.00 83.06 88 ASP A C 1
ATOM 617 O O . ASP A 1 88 ? 4.025 6.134 17.796 1.00 83.06 88 ASP A O 1
ATOM 621 N N . ARG A 1 89 ? 3.710 7.879 16.425 1.00 81.75 89 ARG A N 1
ATOM 622 C CA . ARG A 1 89 ? 3.503 8.870 17.497 1.00 81.75 89 ARG A CA 1
ATOM 623 C C . ARG A 1 89 ? 2.192 8.620 18.249 1.00 81.75 89 ARG A C 1
ATOM 625 O O . ARG A 1 89 ? 2.182 8.648 19.477 1.00 81.75 89 ARG A O 1
ATOM 632 N N . LEU A 1 90 ? 1.100 8.353 17.529 1.00 77.69 90 LEU A N 1
ATOM 633 C CA . LEU A 1 90 ? -0.229 8.174 18.122 1.00 77.69 90 LEU A CA 1
ATOM 634 C C . LEU A 1 90 ? -0.334 6.869 18.926 1.00 77.69 90 LEU A C 1
ATOM 636 O O . LEU A 1 90 ? -0.904 6.853 20.017 1.00 77.69 90 LEU A O 1
ATOM 640 N N . LYS A 1 91 ? 0.308 5.800 18.439 1.00 76.88 91 LYS A N 1
ATOM 641 C CA . LYS A 1 91 ? 0.402 4.503 19.123 1.00 76.88 91 LYS A CA 1
ATOM 642 C C . LYS A 1 91 ? 1.054 4.603 20.508 1.00 76.88 91 LYS A C 1
ATOM 644 O O . LYS A 1 91 ? 0.662 3.860 21.402 1.00 76.88 91 LYS A O 1
ATOM 649 N N . ARG A 1 92 ? 2.028 5.504 20.696 1.00 74.00 92 ARG A N 1
ATOM 650 C CA . ARG A 1 92 ? 2.742 5.687 21.975 1.00 74.00 92 ARG A CA 1
ATOM 651 C C . ARG A 1 92 ? 1.953 6.472 23.028 1.00 74.00 92 ARG A C 1
ATOM 653 O O . ARG A 1 92 ? 2.248 6.327 24.207 1.00 74.00 92 ARG A O 1
ATOM 660 N N . GLY A 1 93 ? 0.988 7.300 22.618 1.00 69.69 93 GLY A N 1
ATOM 661 C CA . GLY A 1 93 ? 0.246 8.194 23.518 1.00 69.69 93 GLY A CA 1
ATOM 662 C C . GLY A 1 93 ? -1.129 7.679 23.956 1.00 69.69 93 GLY A C 1
ATOM 663 O O . GLY A 1 93 ? -1.513 7.883 25.102 1.00 69.69 93 GLY A O 1
ATOM 66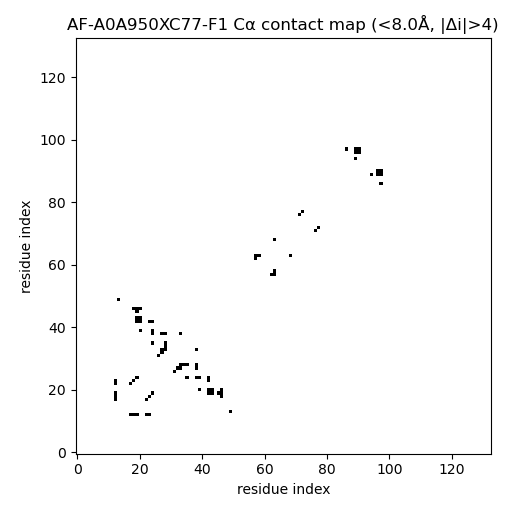4 N N . SER A 1 94 ? -1.888 7.022 23.069 1.00 71.19 94 SER A N 1
ATOM 665 C CA . SER A 1 94 ? -3.214 6.478 23.400 1.00 71.19 94 SER A CA 1
ATOM 666 C C . SER A 1 94 ? -3.642 5.399 22.404 1.00 71.19 94 SER A C 1
ATOM 668 O O . SER A 1 94 ? -3.893 5.672 21.228 1.00 71.19 94 SER A O 1
ATOM 670 N N . THR A 1 95 ? -3.784 4.160 22.877 1.00 74.19 95 THR A N 1
ATOM 671 C CA . THR A 1 95 ? -4.300 3.036 22.078 1.00 74.19 95 THR A CA 1
ATOM 672 C C . THR A 1 95 ? -5.752 3.250 21.652 1.00 74.19 95 THR A C 1
ATOM 674 O O . THR A 1 95 ? -6.109 2.899 20.531 1.00 74.19 95 THR A O 1
ATOM 677 N N . GLN A 1 96 ? -6.579 3.890 22.484 1.00 77.25 96 GLN A N 1
ATOM 678 C CA . GLN A 1 96 ? -7.958 4.246 22.126 1.00 77.25 96 GLN A CA 1
ATOM 679 C C . GLN A 1 96 ? -8.007 5.305 21.015 1.00 77.25 96 GLN A C 1
ATOM 681 O O . GLN A 1 96 ? -8.791 5.172 20.075 1.00 77.25 96 GLN A O 1
ATOM 686 N N . GLY A 1 97 ? -7.121 6.308 21.072 1.00 77.75 97 GLY A N 1
ATOM 687 C CA . GLY A 1 97 ? -6.993 7.322 20.022 1.00 77.75 97 GLY A CA 1
ATOM 688 C C . GLY A 1 97 ? -6.573 6.732 18.674 1.00 77.75 97 GLY A C 1
ATOM 689 O O . GLY A 1 97 ? -7.081 7.147 17.635 1.00 77.75 97 GLY A O 1
ATOM 690 N N . LEU A 1 98 ? -5.709 5.711 18.681 1.00 81.25 98 LEU A N 1
ATOM 691 C CA . LEU A 1 98 ? -5.311 4.990 17.471 1.00 81.25 98 LEU A CA 1
ATOM 692 C C . LEU A 1 98 ? -6.493 4.257 16.820 1.00 81.25 98 LEU A C 1
ATOM 694 O O . LEU A 1 98 ? -6.712 4.412 15.620 1.00 81.25 98 LEU A O 1
ATOM 698 N N . TYR A 1 99 ? -7.268 3.483 17.588 1.00 82.38 99 TYR A N 1
ATOM 699 C CA . TYR A 1 99 ? -8.428 2.770 17.040 1.00 82.38 99 TYR A CA 1
ATOM 700 C C . TYR A 1 99 ? -9.509 3.731 16.535 1.00 82.38 99 TYR A C 1
ATOM 702 O O . TYR A 1 99 ? -10.073 3.497 15.467 1.00 82.38 99 TYR A O 1
ATOM 710 N N . ALA A 1 100 ? -9.750 4.839 17.244 1.00 83.12 100 ALA A N 1
ATOM 711 C CA . ALA A 1 100 ? -10.681 5.875 16.805 1.00 83.12 100 ALA A CA 1
ATOM 712 C C . ALA A 1 100 ? -10.214 6.559 15.508 1.00 83.12 100 ALA A C 1
ATOM 714 O O . ALA A 1 100 ? -11.013 6.745 14.592 1.00 83.12 100 ALA A O 1
ATOM 715 N N . ALA A 1 101 ? -8.921 6.877 15.387 1.00 83.12 101 ALA A N 1
ATOM 716 C CA . ALA A 1 101 ? -8.355 7.472 14.178 1.00 83.12 101 ALA A CA 1
ATOM 717 C C . ALA A 1 101 ? -8.413 6.513 12.978 1.00 83.12 101 ALA A C 1
ATOM 719 O O . ALA A 1 101 ? -8.811 6.918 11.887 1.00 83.12 101 ALA A O 1
ATOM 720 N N . LEU A 1 102 ? -8.066 5.236 13.175 1.00 84.75 102 LEU A N 1
ATOM 721 C CA . LEU A 1 102 ? -8.158 4.212 12.130 1.00 84.75 102 LEU A CA 1
ATOM 722 C C . LEU A 1 102 ? -9.611 3.980 11.700 1.00 84.75 102 LEU A C 1
ATOM 724 O O . LEU A 1 102 ? -9.901 3.983 10.506 1.00 84.75 102 LEU A O 1
ATOM 728 N N . GLY A 1 103 ? -1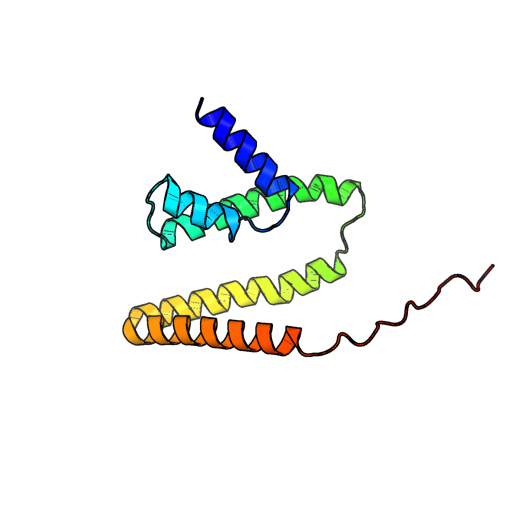0.529 3.835 12.657 1.00 84.25 103 GLY A N 1
ATOM 729 C CA . GLY A 1 103 ? -11.956 3.679 12.381 1.00 84.25 103 GLY A CA 1
ATOM 730 C C . GLY A 1 103 ? -12.534 4.889 11.648 1.00 84.25 103 GLY A C 1
ATOM 731 O O . GLY A 1 103 ? -13.189 4.733 10.618 1.00 84.25 103 GLY A O 1
ATOM 732 N N . GLY A 1 104 ? -12.223 6.100 12.116 1.00 88.19 104 GLY A N 1
ATOM 733 C CA . GLY A 1 104 ? -12.642 7.347 11.479 1.00 88.19 104 GLY A CA 1
ATOM 734 C C . GLY A 1 104 ? -12.118 7.481 10.050 1.00 88.19 104 GLY A C 1
ATOM 735 O O . GLY A 1 104 ? -12.880 7.832 9.151 1.00 88.19 104 GLY A O 1
ATOM 736 N N . LEU A 1 105 ? -10.851 7.126 9.811 1.00 87.25 105 LEU A N 1
ATOM 737 C CA . LEU A 1 105 ? -10.261 7.112 8.472 1.00 87.25 105 LEU A CA 1
ATOM 738 C C . LEU A 1 105 ? -10.984 6.128 7.542 1.00 87.25 105 LEU A C 1
ATOM 740 O O . LEU A 1 105 ? -11.272 6.479 6.400 1.00 87.25 105 LEU A O 1
ATOM 744 N N . ILE A 1 106 ? -11.299 4.921 8.022 1.00 87.62 106 ILE A N 1
ATOM 745 C CA . ILE A 1 106 ? -12.017 3.904 7.239 1.00 87.62 106 ILE A CA 1
ATOM 746 C C . ILE A 1 106 ? -13.419 4.400 6.872 1.00 87.62 106 ILE A C 1
ATOM 748 O O . ILE A 1 106 ? -13.809 4.319 5.708 1.00 87.62 106 ILE A O 1
ATOM 752 N N . VAL A 1 107 ? -14.161 4.956 7.834 1.00 91.81 107 VAL A N 1
ATOM 753 C CA . VAL A 1 107 ? -15.511 5.493 7.598 1.00 91.81 107 VAL A CA 1
ATOM 754 C C . VAL A 1 107 ? -15.466 6.672 6.627 1.00 91.81 107 VAL A C 1
ATOM 756 O O . VAL A 1 107 ? -16.238 6.708 5.672 1.00 91.81 107 VAL A O 1
ATOM 759 N N . ALA A 1 108 ? -14.531 7.605 6.812 1.00 90.62 108 ALA A N 1
ATOM 760 C CA . ALA A 1 108 ? -14.353 8.741 5.914 1.00 90.62 108 ALA A CA 1
ATOM 761 C C . ALA A 1 108 ? -13.996 8.292 4.488 1.00 90.62 108 ALA A C 1
ATOM 763 O O . ALA A 1 108 ? -14.574 8.789 3.522 1.00 90.62 108 ALA A O 1
ATOM 764 N N . ALA A 1 109 ? -13.092 7.318 4.344 1.00 86.56 109 ALA A N 1
ATOM 765 C CA . ALA A 1 109 ? -12.732 6.745 3.051 1.00 86.56 109 ALA A CA 1
ATOM 766 C C . ALA A 1 109 ? -13.925 6.044 2.385 1.00 86.56 109 ALA A C 1
ATOM 768 O O . ALA A 1 109 ? -14.156 6.246 1.192 1.00 86.56 109 ALA A O 1
ATOM 769 N N . ALA A 1 110 ? -14.710 5.276 3.145 1.00 87.81 110 ALA A N 1
ATOM 770 C CA . ALA A 1 110 ? -15.913 4.612 2.653 1.00 87.81 110 ALA A CA 1
ATOM 771 C C . ALA A 1 110 ? -16.972 5.623 2.186 1.00 87.81 110 ALA A C 1
ATOM 773 O O . ALA A 1 110 ? -17.491 5.496 1.077 1.00 87.81 110 ALA A O 1
ATOM 774 N N . LEU A 1 111 ? -17.233 6.668 2.980 1.00 90.75 111 LEU A N 1
ATOM 775 C CA . LEU A 1 111 ? -18.145 7.759 2.622 1.00 90.75 111 LEU A CA 1
ATOM 776 C C . LEU A 1 111 ? -17.667 8.514 1.379 1.00 90.75 111 LEU A C 1
ATOM 778 O O . LEU A 1 111 ? -18.462 8.791 0.484 1.00 90.75 111 LEU A O 1
ATOM 782 N N . PHE A 1 112 ? -16.369 8.808 1.284 1.00 90.00 112 PHE A N 1
ATOM 783 C CA . PHE A 1 112 ? -15.785 9.457 0.114 1.00 90.00 112 PHE A CA 1
ATOM 784 C C . PHE A 1 112 ? -15.928 8.596 -1.147 1.00 90.00 112 PHE A C 1
ATOM 786 O O . PHE A 1 112 ? -16.296 9.104 -2.209 1.00 90.00 112 PHE A O 1
ATOM 793 N N . HIS A 1 113 ? -15.676 7.288 -1.042 1.00 85.44 113 HIS A N 1
ATOM 794 C CA . HIS A 1 113 ? -15.873 6.350 -2.146 1.00 85.44 113 HIS A CA 1
ATOM 795 C C . HIS A 1 113 ? -17.339 6.287 -2.576 1.00 85.44 113 HIS A C 1
ATOM 797 O O . HIS A 1 113 ? -17.625 6.402 -3.766 1.00 85.44 113 HIS A O 1
ATOM 803 N N . LEU A 1 114 ? -18.260 6.173 -1.616 1.00 87.81 114 LEU A N 1
ATOM 804 C CA . LEU A 1 114 ? -19.697 6.152 -1.867 1.00 87.81 114 LEU A CA 1
ATOM 805 C C . LEU A 1 114 ? -20.144 7.433 -2.580 1.00 87.81 114 LEU A C 1
ATOM 807 O O . LEU A 1 114 ? -20.764 7.379 -3.638 1.00 87.81 114 LEU A O 1
ATOM 811 N N . TYR A 1 115 ? -19.734 8.591 -2.066 1.00 87.94 115 TYR A N 1
ATOM 812 C CA . TYR A 1 115 ? -20.033 9.886 -2.669 1.00 87.94 115 TYR A CA 1
ATOM 813 C C . TYR A 1 115 ? -19.497 10.009 -4.101 1.00 87.94 115 TYR A C 1
ATOM 815 O O . TYR A 1 115 ? -20.162 10.545 -4.989 1.00 87.94 115 TYR A O 1
ATOM 823 N N . ARG A 1 116 ? -18.294 9.483 -4.351 1.00 82.81 116 ARG A N 1
ATOM 824 C CA . ARG A 1 116 ? -17.677 9.490 -5.679 1.00 82.81 116 ARG A CA 1
ATOM 825 C C . ARG A 1 116 ? -18.402 8.579 -6.673 1.00 82.81 116 ARG A C 1
ATOM 827 O O . ARG A 1 116 ? -18.412 8.907 -7.855 1.00 82.81 116 ARG A O 1
ATOM 834 N N . VAL A 1 117 ? -19.007 7.479 -6.223 1.00 79.44 117 VAL A N 1
ATOM 835 C CA . VAL A 1 117 ? -19.804 6.577 -7.077 1.00 79.44 117 VAL A CA 1
ATOM 836 C C . VAL A 1 117 ? -21.088 7.255 -7.564 1.00 79.44 117 VAL A C 1
ATOM 838 O O . VAL A 1 117 ? -21.462 7.082 -8.720 1.00 79.44 117 VAL A O 1
ATOM 841 N N . PHE A 1 118 ? -21.716 8.090 -6.732 1.00 78.19 118 PHE A N 1
ATOM 842 C CA . PHE A 1 118 ? -22.935 8.824 -7.098 1.00 78.19 118 PHE A CA 1
ATOM 843 C C . PHE A 1 118 ? -22.687 10.124 -7.881 1.00 78.19 118 PHE A C 1
ATOM 845 O O . PHE A 1 118 ? -23.635 10.741 -8.362 1.00 78.19 118 PHE A O 1
ATOM 852 N N . ARG A 1 119 ? -21.429 10.550 -8.059 1.00 72.19 119 ARG A N 1
ATOM 853 C CA . ARG A 1 119 ? -21.080 11.689 -8.923 1.00 72.19 119 ARG A CA 1
ATOM 854 C C . ARG A 1 119 ? -20.957 11.199 -10.380 1.00 72.19 119 ARG A C 1
ATOM 856 O O . ARG A 1 119 ? -19.979 10.515 -10.690 1.00 72.19 119 ARG A O 1
ATOM 863 N N . PRO A 1 120 ? -21.881 11.547 -11.301 1.00 55.41 120 PRO A N 1
ATOM 864 C CA . PRO A 1 120 ? -21.772 11.152 -12.702 1.00 55.41 120 PRO A CA 1
ATOM 865 C C . PRO A 1 120 ? -20.457 11.664 -13.298 1.00 55.41 120 PRO A C 1
ATOM 867 O O . PRO A 1 120 ? -20.113 12.844 -13.223 1.00 55.41 120 PRO A O 1
ATOM 870 N N . LYS A 1 121 ? -19.688 10.734 -13.867 1.00 55.31 121 LYS A N 1
ATOM 871 C CA . LYS A 1 121 ? -18.390 10.979 -14.495 1.00 55.31 121 LYS A CA 1
ATOM 872 C C . LYS A 1 121 ? -18.611 11.867 -15.724 1.00 55.31 121 LYS A C 1
ATOM 874 O O . LYS A 1 121 ? -19.054 11.377 -16.759 1.00 55.31 121 LYS A O 1
ATOM 879 N N . ALA A 1 122 ? -18.328 13.167 -15.614 1.00 55.75 122 ALA A N 1
ATOM 880 C CA . ALA A 1 122 ? -18.358 14.075 -16.759 1.00 55.75 122 ALA A CA 1
ATOM 881 C C . ALA A 1 122 ? -17.440 13.517 -17.862 1.00 55.75 122 ALA A C 1
ATOM 883 O O . ALA A 1 122 ? -16.253 13.266 -17.623 1.00 55.75 122 ALA A O 1
ATOM 884 N N . ARG A 1 123 ? -18.021 13.251 -19.041 1.00 51.00 123 ARG A N 1
ATOM 885 C CA . ARG A 1 123 ? -17.336 12.731 -20.232 1.00 51.00 123 ARG A CA 1
ATOM 886 C C . ARG A 1 123 ? -16.086 13.574 -20.500 1.00 51.00 123 ARG A C 1
ATOM 888 O O . ARG A 1 123 ? -16.192 14.751 -20.827 1.00 51.00 123 ARG A O 1
ATOM 895 N N . ARG A 1 124 ? -14.897 12.978 -20.369 1.00 53.59 124 ARG A N 1
ATOM 896 C CA . ARG A 1 124 ? -13.672 13.579 -20.904 1.00 53.59 124 ARG A CA 1
ATOM 897 C C . ARG A 1 124 ? -13.743 13.456 -22.421 1.00 53.59 124 ARG A C 1
ATOM 899 O O . ARG A 1 124 ? -13.677 12.348 -22.938 1.00 53.59 124 ARG A O 1
ATOM 906 N N . SER A 1 125 ? -13.945 14.599 -23.071 1.00 48.91 125 SER A N 1
ATOM 907 C CA . SER A 1 125 ? -13.843 14.793 -24.515 1.00 48.91 125 SER A CA 1
ATOM 908 C C . SER A 1 125 ? -12.544 14.180 -25.021 1.00 48.91 125 SER A C 1
ATOM 910 O O . SER A 1 125 ? -11.457 14.618 -24.639 1.00 48.91 125 SER A O 1
ATOM 912 N N . ASP A 1 126 ? -12.691 13.172 -25.868 1.00 48.34 126 ASP A N 1
ATOM 913 C CA . ASP A 1 126 ? -11.646 12.664 -26.739 1.00 48.34 126 ASP A CA 1
ATOM 914 C C . ASP A 1 126 ? -11.253 13.809 -27.682 1.00 48.34 126 ASP A C 1
ATOM 916 O O . ASP A 1 126 ? -12.081 14.305 -28.448 1.00 48.34 126 ASP A O 1
ATOM 920 N N . HIS A 1 127 ? -10.047 14.354 -27.518 1.00 54.09 127 HIS A N 1
ATOM 921 C CA . HIS A 1 127 ? -9.524 15.379 -28.417 1.00 54.09 127 HIS A CA 1
ATOM 922 C C . HIS A 1 127 ? -8.899 14.644 -29.599 1.00 54.09 127 HIS A C 1
ATOM 924 O O . HIS A 1 127 ? -7.722 14.278 -29.589 1.00 54.09 127 HIS A O 1
ATOM 930 N N . ASP A 1 128 ? -9.765 14.390 -30.571 1.00 56.41 128 ASP A N 1
ATOM 931 C CA . ASP A 1 128 ? -9.516 13.759 -31.855 1.00 56.41 128 ASP A CA 1
ATOM 932 C C . ASP A 1 128 ? -8.357 14.456 -32.596 1.00 56.41 128 ASP A C 1
ATOM 934 O O . ASP A 1 128 ? -8.490 15.549 -33.152 1.00 56.41 128 ASP A O 1
ATOM 938 N N . ARG A 1 129 ? -7.173 13.833 -32.552 1.00 60.97 129 ARG A N 1
ATOM 939 C CA . ARG A 1 129 ? -5.955 14.248 -33.270 1.00 60.97 129 ARG A CA 1
ATOM 940 C C . ARG A 1 129 ? -5.879 13.606 -34.663 1.00 60.97 129 ARG A C 1
ATOM 942 O O . ARG A 1 129 ? -4.814 13.143 -35.058 1.00 60.97 129 ARG A O 1
ATOM 949 N N . SER A 1 130 ? -6.985 13.559 -35.404 1.00 61.62 130 SER A N 1
ATOM 950 C CA . SER A 1 130 ? -7.022 12.985 -36.761 1.00 61.62 130 SER A CA 1
ATOM 951 C C . SER A 1 130 ? -7.159 14.016 -37.894 1.00 61.62 130 SER A C 1
ATOM 953 O O . SER A 1 130 ? -7.134 13.639 -39.059 1.00 61.62 130 SER A O 1
ATOM 955 N N . ARG A 1 131 ? -7.228 15.325 -37.603 1.00 50.47 131 ARG A N 1
ATOM 956 C CA . ARG A 1 131 ? -7.427 16.388 -38.618 1.00 50.47 131 ARG A CA 1
ATOM 957 C C . ARG A 1 131 ? -6.152 17.064 -39.157 1.00 50.47 131 ARG A C 1
ATOM 959 O O . ARG A 1 131 ? -6.186 18.249 -39.469 1.00 50.47 131 ARG A O 1
ATOM 966 N N . LEU A 1 132 ? -5.028 16.352 -39.250 1.00 62.31 132 LEU A N 1
ATOM 967 C CA . LEU A 1 132 ? -3.795 16.881 -39.871 1.00 62.31 132 LEU A CA 1
ATOM 968 C C . LEU A 1 132 ? -3.203 15.941 -40.938 1.00 62.31 132 LEU A C 1
ATOM 970 O O . LEU A 1 132 ? -1.989 15.916 -41.131 1.00 62.31 132 LEU A O 1
ATOM 974 N N . LEU A 1 133 ? -4.066 15.183 -41.619 1.00 54.12 133 LEU A N 1
ATOM 975 C CA . LEU A 1 133 ? -3.780 14.600 -42.933 1.00 54.12 133 LEU A CA 1
ATOM 976 C C . LEU A 1 133 ? -4.582 15.354 -43.992 1.00 54.12 133 LEU A C 1
ATOM 978 O O . LEU A 1 133 ? -5.774 15.625 -43.714 1.00 54.12 133 LEU A O 1
#

pLDDT: mean 78.37, std 10.86, range [48.34, 93.81]

Solvent-accessible surface area (backbone atoms only — not comparable to full-atom values): 7714 Å² total; per-residue (Å²): 113,67,68,61,52,53,47,52,51,52,49,54,50,62,74,64,66,68,38,42,62,72,51,44,22,55,48,37,35,74,74,66,70,41,57,66,72,59,26,45,51,53,21,46,52,52,40,48,51,55,50,61,70,44,45,62,66,41,51,77,67,68,73,65,59,64,69,60,50,48,55,48,46,69,50,49,53,57,48,51,53,53,51,52,53,52,50,58,56,38,56,76,75,33,64,67,59,40,54,50,50,54,51,49,51,51,53,50,51,52,51,51,50,55,54,54,71,76,47,80,79,76,80,78,77,79,82,79,87,73,85,85,121

Secondary structure (DSSP, 8-state):
-HHHHHHHHHHHHHHH-S-TTTTHHHHHHHHH---HHHHHHHHHHHHHHHHHHHHHHHHHTT---HHHHHHHHHHHHHHHHHHHHHHHHHHHH-HHHHHHHHHHHHHHHHHHHHHHHHS--------------

Sequence (133 aa):
MEVLLGFAIAVAISLTGVGAGSMTTPLLILLLGVSPATAVGTALTFGAIVKVASVPLYAVRRQINLRILGFLLAGGLPGVIIGGYLLDRLKRGSTQGLYAALGGLIVAAALFHLYRVFRPKARRSDHDRSRLL